Protein AF-A0A1E3GUM8-F1 (afdb_monomer_lite)

Secondary structure (DSSP, 8-state):
--HHHHHHHIIIIIIHHHHHHHHHHIIIIIS-HHHHHHHTT---HHHHHHHHHIIIIIHHHHHHHHHHHHTTHHHHH-

InterPro domains:
  IPR037272 Sodium:neurotransmitter symporter superfamily [SSF161070] (2-70)

Foldseek 3Di:
DPPVVVVCLCCVQPVVLVVQLVVLCCLQPVDDLVVVCVVVVPPDPVVSVVVSCCSNPVSNVVSVVSNCVSVCVVVVVD

Structure (mmCIF, N/CA/C/O backbone):
data_AF-A0A1E3GUM8-F1
#
_entry.id   AF-A0A1E3GUM8-F1
#
loop_
_atom_site.group_PDB
_atom_site.id
_atom_site.type_symbol
_atom_site.label_atom_id
_atom_site.label_alt_id
_atom_site.label_comp_id
_atom_site.label_asym_id
_atom_site.label_entity_id
_atom_site.label_seq_id
_atom_site.pdbx_PDB_ins_code
_atom_site.Cartn_x
_atom_site.Cartn_y
_atom_site.Cartn_z
_atom_site.occupancy
_atom_site.B_iso_or_equiv
_atom_site.auth_seq_id
_atom_site.auth_comp_id
_atom_site.auth_asym_id
_atom_site.auth_atom_id
_atom_site.pdbx_PDB_model_num
ATOM 1 N N . MET A 1 1 ? 14.929 4.281 -27.004 1.00 57.25 1 MET A N 1
ATOM 2 C CA . MET A 1 1 ? 14.549 4.434 -25.592 1.00 57.25 1 MET A CA 1
ATOM 3 C C . MET A 1 1 ? 14.988 5.808 -25.147 1.00 57.25 1 MET A C 1
ATOM 5 O O . MET A 1 1 ? 16.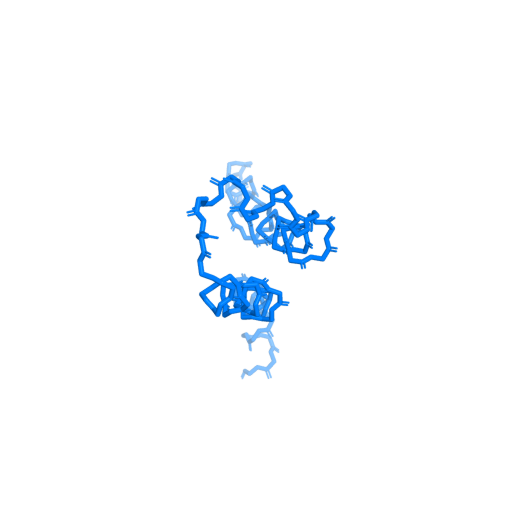173 6.033 -24.916 1.00 57.25 1 MET A O 1
ATOM 9 N N . THR A 1 2 ? 14.071 6.762 -25.177 1.00 86.00 2 THR A N 1
ATOM 10 C CA . THR A 1 2 ? 14.337 8.098 -24.640 1.00 86.00 2 THR A CA 1
ATOM 11 C C . THR A 1 2 ? 14.404 8.008 -23.113 1.00 86.00 2 THR A C 1
ATOM 13 O O . THR A 1 2 ? 13.797 7.122 -22.514 1.00 86.00 2 THR A O 1
ATOM 16 N N . ALA A 1 3 ? 15.146 8.903 -22.454 1.00 86.38 3 ALA A N 1
ATOM 17 C CA . ALA A 1 3 ? 15.217 8.922 -20.987 1.00 86.38 3 ALA A CA 1
ATOM 18 C C . ALA A 1 3 ? 13.824 9.040 -20.331 1.00 86.38 3 ALA A C 1
ATOM 20 O O . ALA A 1 3 ? 13.614 8.538 -19.232 1.00 86.38 3 ALA A O 1
ATOM 21 N N . PHE A 1 4 ? 12.869 9.655 -21.034 1.00 90.94 4 PHE A N 1
ATOM 22 C CA . PHE A 1 4 ? 11.480 9.772 -20.606 1.00 90.94 4 PHE A CA 1
ATOM 23 C C . PHE A 1 4 ? 10.758 8.417 -20.559 1.00 90.94 4 PHE A C 1
ATOM 25 O O . PHE A 1 4 ? 10.129 8.108 -19.556 1.00 90.94 4 PHE A O 1
ATOM 32 N N . GLU A 1 5 ? 10.919 7.566 -21.577 1.00 86.00 5 GLU A N 1
ATOM 33 C CA . GLU A 1 5 ? 10.307 6.224 -21.608 1.00 86.00 5 GLU A CA 1
ATOM 34 C C . GLU A 1 5 ? 10.805 5.331 -20.462 1.00 86.00 5 GLU A C 1
ATOM 36 O O . GLU A 1 5 ? 10.035 4.566 -19.884 1.00 86.00 5 GLU A O 1
ATOM 41 N N . LEU A 1 6 ? 12.088 5.449 -20.096 1.00 86.00 6 LEU A N 1
ATOM 42 C CA . LEU A 1 6 ? 12.648 4.724 -18.952 1.00 86.00 6 LEU A CA 1
ATOM 43 C C . LEU A 1 6 ? 12.036 5.199 -17.626 1.00 86.00 6 LEU A C 1
ATOM 45 O O . LEU A 1 6 ? 11.734 4.378 -16.760 1.00 86.00 6 LEU A O 1
ATOM 49 N N . LEU A 1 7 ? 11.858 6.513 -17.466 1.00 88.38 7 LEU A N 1
ATOM 50 C CA . LEU A 1 7 ? 11.232 7.093 -16.279 1.00 88.38 7 LEU A CA 1
ATOM 51 C C . LEU A 1 7 ? 9.758 6.700 -16.176 1.00 88.38 7 LEU A C 1
ATOM 53 O O . LEU A 1 7 ? 9.319 6.309 -15.095 1.00 88.38 7 LEU A O 1
ATOM 57 N N . ASP A 1 8 ? 9.015 6.735 -17.279 1.00 86.44 8 ASP A N 1
ATOM 58 C CA . ASP A 1 8 ? 7.619 6.295 -17.310 1.00 86.44 8 ASP A CA 1
ATOM 59 C C . ASP A 1 8 ? 7.503 4.818 -16.923 1.00 86.44 8 ASP A C 1
ATOM 61 O O . ASP A 1 8 ? 6.703 4.467 -16.057 1.00 86.44 8 ASP A O 1
ATOM 65 N N . TYR A 1 9 ? 8.366 3.954 -17.470 1.00 83.62 9 TYR A N 1
ATOM 66 C CA . TYR A 1 9 ? 8.387 2.539 -17.107 1.00 83.62 9 TYR A CA 1
ATOM 67 C C . TYR A 1 9 ? 8.694 2.325 -15.619 1.00 83.62 9 TYR A C 1
ATOM 69 O O . TYR A 1 9 ? 7.970 1.597 -14.936 1.00 83.62 9 TYR A O 1
ATOM 77 N N . LEU A 1 10 ? 9.743 2.973 -15.104 1.00 84.50 10 LEU A N 1
ATOM 78 C CA . LEU A 1 10 ? 10.141 2.875 -13.700 1.00 84.50 10 LEU A CA 1
ATOM 79 C C . LEU A 1 10 ? 9.014 3.341 -12.772 1.00 84.50 10 LEU A C 1
ATOM 81 O O . LEU A 1 10 ? 8.726 2.701 -11.762 1.00 84.50 10 LEU A O 1
ATOM 85 N N . THR A 1 11 ? 8.345 4.437 -13.116 1.00 87.25 11 THR A N 1
ATOM 86 C CA . THR A 1 11 ? 7.325 5.024 -12.246 1.00 87.25 11 THR A CA 1
ATOM 87 C C . THR A 1 11 ? 6.026 4.221 -12.304 1.00 87.25 11 THR A C 1
ATOM 89 O O . THR A 1 11 ? 5.502 3.820 -11.263 1.00 87.25 11 THR A O 1
ATOM 92 N N . ALA A 1 12 ? 5.528 3.931 -13.508 1.00 84.50 12 ALA A N 1
ATOM 93 C CA . ALA A 1 12 ? 4.231 3.295 -13.707 1.00 84.50 12 ALA A CA 1
ATOM 94 C C . ALA A 1 12 ? 4.229 1.801 -13.349 1.00 84.50 12 ALA A C 1
ATOM 96 O O . ALA A 1 12 ? 3.280 1.325 -12.728 1.00 84.50 12 ALA A O 1
ATOM 97 N N . ASN A 1 13 ? 5.291 1.065 -13.695 1.00 83.06 13 ASN A N 1
ATOM 98 C CA . ASN A 1 13 ? 5.325 -0.393 -13.525 1.00 83.06 13 ASN A CA 1
ATOM 99 C C . ASN A 1 13 ? 6.032 -0.845 -12.247 1.00 83.06 13 ASN A C 1
ATOM 101 O O . ASN A 1 13 ? 5.776 -1.950 -11.778 1.00 83.06 13 ASN A O 1
ATOM 105 N N . ILE A 1 14 ? 6.910 -0.016 -11.672 1.00 83.62 14 ILE A N 1
ATOM 106 C CA . ILE A 1 14 ? 7.665 -0.384 -10.467 1.00 83.62 14 ILE A CA 1
ATOM 107 C C . ILE A 1 14 ? 7.213 0.465 -9.280 1.00 83.62 14 ILE A C 1
ATOM 109 O O . ILE A 1 14 ? 6.696 -0.085 -8.311 1.00 83.62 14 ILE A O 1
ATOM 113 N N . MET A 1 15 ? 7.356 1.792 -9.335 1.00 88.69 15 MET A N 1
ATOM 114 C CA . MET A 1 15 ? 7.103 2.644 -8.164 1.00 88.69 15 MET A CA 1
ATOM 115 C C . MET A 1 15 ? 5.641 2.627 -7.707 1.00 88.69 15 MET A C 1
ATOM 117 O O . MET A 1 15 ? 5.399 2.550 -6.505 1.00 88.69 15 MET A O 1
ATOM 121 N N . LEU A 1 16 ? 4.672 2.674 -8.628 1.00 89.38 16 LEU A N 1
ATOM 122 C CA . LEU A 1 16 ? 3.243 2.641 -8.293 1.00 89.38 16 LEU A CA 1
ATOM 123 C C . LEU A 1 16 ? 2.826 1.355 -7.557 1.00 89.38 16 LEU A C 1
ATOM 125 O O . LEU A 1 16 ? 2.345 1.458 -6.425 1.00 89.38 16 LEU A O 1
ATOM 129 N N . PRO A 1 17 ? 3.001 0.148 -8.128 1.00 86.00 17 PRO A N 1
ATOM 130 C CA . PRO A 1 17 ? 2.608 -1.078 -7.441 1.00 86.00 17 PRO A CA 1
ATOM 131 C C . PRO A 1 17 ? 3.454 -1.349 -6.190 1.00 86.00 17 PRO A C 1
ATOM 133 O O . PRO A 1 17 ? 2.906 -1.794 -5.183 1.00 86.00 17 PRO A O 1
ATOM 136 N N . LEU A 1 18 ? 4.749 -1.012 -6.188 1.00 88.12 18 LEU A N 1
ATOM 137 C CA . LEU A 1 18 ? 5.588 -1.137 -4.993 1.00 88.12 18 LEU A CA 1
ATOM 138 C C . LEU A 1 18 ? 5.107 -0.202 -3.870 1.00 88.12 18 LEU A C 1
ATOM 140 O O . LEU A 1 18 ? 4.949 -0.629 -2.728 1.00 88.12 18 LEU A O 1
ATOM 144 N N . GLY A 1 19 ? 4.817 1.059 -4.195 1.00 90.38 19 GLY A N 1
ATOM 145 C CA . GLY A 1 19 ? 4.271 2.037 -3.257 1.00 90.38 19 GLY A CA 1
ATOM 146 C C . GLY A 1 19 ? 2.913 1.603 -2.711 1.00 90.38 19 GLY A C 1
ATOM 147 O O . GLY A 1 19 ? 2.702 1.617 -1.500 1.00 90.38 19 GLY A O 1
ATOM 148 N N . GLY A 1 20 ? 2.023 1.122 -3.580 1.00 88.62 20 GLY A N 1
ATOM 149 C CA . GLY A 1 20 ? 0.740 0.553 -3.176 1.00 88.62 20 GLY A CA 1
ATOM 150 C C . GLY A 1 20 ? 0.899 -0.646 -2.236 1.00 88.62 20 GLY A C 1
ATOM 151 O O . GLY A 1 20 ? 0.189 -0.734 -1.236 1.00 88.62 20 GLY A O 1
ATOM 152 N N . MET A 1 21 ? 1.847 -1.547 -2.512 1.00 88.31 21 MET A N 1
ATOM 153 C CA . MET A 1 21 ? 2.110 -2.723 -1.677 1.00 88.31 21 MET A CA 1
ATOM 154 C C . MET A 1 21 ? 2.599 -2.314 -0.286 1.00 88.31 21 MET A C 1
ATOM 156 O O . MET A 1 21 ? 2.096 -2.821 0.716 1.00 88.31 21 MET A O 1
ATOM 160 N N . LEU A 1 22 ? 3.531 -1.361 -0.212 1.00 90.06 22 LEU A N 1
ATOM 161 C CA . LEU A 1 22 ? 4.029 -0.826 1.055 1.00 90.06 22 LEU A CA 1
ATOM 162 C C . LEU A 1 22 ? 2.914 -0.148 1.859 1.00 90.06 22 LEU A C 1
ATOM 164 O O . LEU A 1 22 ? 2.800 -0.393 3.060 1.00 90.06 22 LEU A O 1
ATOM 168 N N . ILE A 1 23 ? 2.056 0.642 1.206 1.00 89.69 23 ILE A N 1
ATOM 169 C CA . ILE A 1 23 ? 0.900 1.282 1.850 1.00 89.69 23 ILE A CA 1
ATOM 170 C C . ILE A 1 23 ? -0.090 0.228 2.355 1.00 89.69 23 ILE A C 1
ATOM 172 O O . ILE A 1 23 ? -0.562 0.336 3.484 1.00 89.69 23 ILE A O 1
ATOM 176 N N . ALA A 1 24 ? -0.379 -0.811 1.570 1.00 88.88 24 ALA A N 1
ATOM 177 C CA . ALA A 1 24 ? -1.276 -1.891 1.973 1.00 88.88 24 ALA A CA 1
ATOM 178 C C . ALA A 1 24 ? -0.733 -2.665 3.184 1.00 88.88 24 ALA A C 1
ATOM 180 O O . ALA A 1 24 ? -1.475 -2.937 4.129 1.00 88.88 24 ALA A O 1
ATOM 181 N N . ILE A 1 25 ? 0.570 -2.968 3.198 1.00 88.06 25 ILE A N 1
ATOM 182 C CA . ILE A 1 25 ? 1.233 -3.613 4.339 1.00 88.06 25 ILE A CA 1
ATOM 183 C C . ILE A 1 25 ? 1.173 -2.707 5.572 1.00 88.06 25 ILE A C 1
ATOM 185 O O . ILE A 1 25 ? 0.821 -3.156 6.667 1.00 88.06 25 ILE A O 1
ATOM 189 N N . PHE A 1 26 ? 1.463 -1.420 5.397 1.00 88.94 26 PHE A N 1
ATOM 190 C CA . PHE A 1 26 ? 1.412 -0.447 6.478 1.00 88.94 26 PHE A CA 1
ATOM 191 C C . PHE A 1 26 ? -0.003 -0.325 7.062 1.00 88.94 26 PHE A C 1
ATOM 193 O O . PHE A 1 26 ? -0.188 -0.497 8.266 1.00 88.94 26 PHE A O 1
ATOM 200 N N . ALA A 1 27 ? -1.015 -0.126 6.219 1.00 86.06 27 ALA A N 1
ATOM 201 C CA . ALA A 1 27 ? -2.407 0.010 6.635 1.00 86.06 27 ALA A CA 1
ATOM 202 C C . ALA A 1 27 ? -2.972 -1.282 7.256 1.00 86.06 27 ALA A C 1
ATOM 204 O O . ALA A 1 27 ? -3.712 -1.226 8.236 1.00 86.06 27 ALA A O 1
ATOM 205 N N . GLY A 1 28 ? -2.618 -2.450 6.712 1.00 84.56 28 GLY A N 1
ATOM 206 C CA . GLY A 1 28 ? -3.159 -3.741 7.144 1.00 84.56 28 GLY A CA 1
ATOM 207 C C . GLY A 1 28 ? -2.502 -4.328 8.398 1.00 84.56 28 GLY A C 1
ATOM 208 O O . GLY A 1 28 ? -3.188 -4.960 9.209 1.00 84.56 28 GLY A O 1
ATOM 209 N N . TRP A 1 29 ? -1.190 -4.138 8.575 1.00 84.00 29 TRP A N 1
ATOM 210 C CA . TRP A 1 29 ? -0.420 -4.783 9.649 1.00 84.00 29 TRP A CA 1
ATOM 211 C C . TRP A 1 29 ? 0.224 -3.818 10.641 1.00 84.00 29 TRP A C 1
ATOM 213 O O . TRP A 1 29 ? 0.340 -4.185 11.809 1.00 84.00 29 TRP A O 1
ATOM 223 N N . ILE A 1 30 ? 0.644 -2.624 10.214 1.00 84.12 30 ILE A N 1
ATOM 224 C CA . ILE A 1 30 ? 1.364 -1.677 11.082 1.00 84.12 30 ILE A CA 1
ATOM 225 C C . ILE A 1 30 ? 0.394 -0.708 11.770 1.00 84.12 30 ILE A C 1
ATOM 227 O O . ILE A 1 30 ? 0.587 -0.372 12.939 1.00 84.12 30 ILE A O 1
ATOM 231 N N . MET A 1 31 ? -0.665 -0.274 11.083 1.00 82.12 31 MET A N 1
ATOM 232 C CA . MET A 1 31 ? -1.587 0.727 11.615 1.00 82.12 31 MET A CA 1
ATOM 233 C C . MET A 1 31 ? -2.393 0.196 12.811 1.00 82.12 31 MET A C 1
ATOM 235 O O . MET A 1 31 ? -2.924 -0.920 12.806 1.00 82.12 31 MET A O 1
ATOM 239 N N . SER A 1 32 ? -2.478 1.011 13.869 1.00 75.38 32 SER A N 1
ATOM 240 C CA . SER A 1 32 ? -3.169 0.637 15.104 1.00 75.38 32 SER A CA 1
ATOM 241 C C . SER A 1 32 ? -4.683 0.570 14.881 1.00 75.38 32 SER A C 1
ATOM 243 O O . SER A 1 32 ? -5.271 1.432 14.220 1.00 75.38 32 SER A O 1
ATOM 245 N N . GLN A 1 33 ? -5.338 -0.446 15.455 1.00 70.50 33 GLN A N 1
ATOM 246 C CA . GLN A 1 33 ? -6.777 -0.639 15.249 1.00 70.50 33 GLN A CA 1
ATOM 247 C C . GLN A 1 33 ? -7.607 0.545 15.748 1.00 70.50 33 GLN A C 1
ATOM 249 O O . GLN A 1 33 ? -8.540 0.965 15.074 1.00 70.50 33 GLN A O 1
ATOM 254 N N . ARG A 1 34 ? -7.216 1.111 16.898 1.00 68.50 34 ARG A N 1
ATOM 255 C CA . ARG A 1 34 ? -7.888 2.265 17.507 1.00 68.50 34 ARG A CA 1
ATOM 256 C C . ARG A 1 34 ? -7.820 3.501 16.620 1.00 68.50 34 ARG A C 1
ATOM 258 O O . ARG A 1 34 ? -8.865 4.055 16.310 1.00 68.50 34 ARG A O 1
ATOM 265 N N . SER A 1 35 ? -6.626 3.867 16.147 1.00 71.62 35 SER A N 1
ATOM 266 C CA . SER A 1 35 ? -6.465 5.027 15.258 1.00 71.62 35 SER A CA 1
ATOM 267 C C . SER A 1 35 ? -7.268 4.860 13.973 1.00 71.62 35 SER A C 1
ATOM 269 O O . SER A 1 35 ? -7.909 5.791 13.511 1.00 71.62 35 SER A O 1
ATOM 271 N N . THR A 1 36 ? -7.285 3.650 13.416 1.00 70.75 36 THR A N 1
ATOM 272 C CA . THR A 1 36 ? -7.989 3.385 12.158 1.00 70.75 36 THR A CA 1
ATOM 273 C C . THR A 1 36 ? -9.508 3.428 12.320 1.00 70.75 36 THR A C 1
ATOM 275 O O . THR A 1 36 ? -10.213 3.902 11.439 1.00 70.75 36 THR A O 1
ATOM 278 N N . GLN A 1 37 ? -10.027 2.927 13.441 1.00 73.06 37 GLN A N 1
ATOM 279 C CA . GLN A 1 37 ? -11.461 2.921 13.719 1.00 73.06 37 GLN A CA 1
ATOM 280 C C . GLN A 1 37 ? -12.001 4.333 13.993 1.00 73.06 37 GLN A C 1
ATOM 282 O O . GLN A 1 37 ? -13.105 4.655 13.551 1.00 73.06 37 GLN A O 1
ATOM 287 N N . GLU A 1 38 ? -11.220 5.169 14.683 1.00 75.94 38 GLU A N 1
ATOM 288 C CA . GLU A 1 38 ? -11.552 6.574 14.942 1.00 75.94 38 GLU A CA 1
ATOM 289 C C . GLU A 1 38 ? -11.506 7.417 13.660 1.00 75.94 38 GLU A C 1
ATOM 291 O O . GLU A 1 38 ? -12.478 8.108 13.364 1.00 75.94 38 GLU A O 1
ATOM 296 N N . GLU A 1 39 ? -10.445 7.293 12.858 1.00 75.12 39 GLU A N 1
ATOM 297 C CA . GLU A 1 39 ? -10.277 8.031 11.593 1.00 75.12 39 GLU A CA 1
ATOM 298 C C . GLU A 1 39 ? -11.318 7.648 10.535 1.00 75.12 39 GLU A C 1
ATOM 300 O O . GLU A 1 39 ? -11.876 8.506 9.854 1.00 7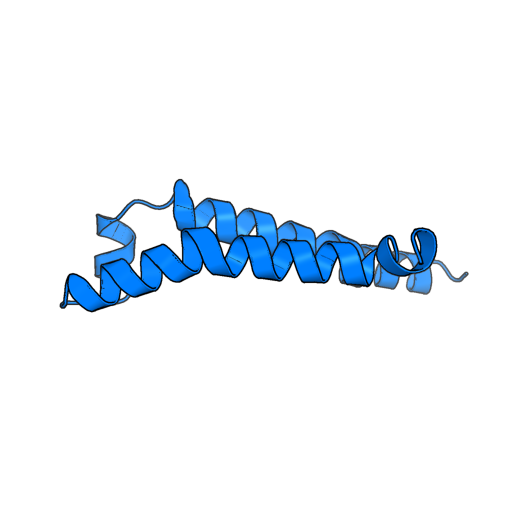5.12 39 GLU A O 1
ATOM 305 N N . LEU A 1 40 ? -11.638 6.356 10.406 1.00 75.25 40 LEU A N 1
ATOM 306 C CA . LEU A 1 40 ? -12.665 5.905 9.462 1.00 75.25 40 LEU A CA 1
ATOM 307 C C . LEU A 1 40 ? -14.092 6.205 9.952 1.00 75.25 40 LEU A C 1
ATOM 309 O O . LEU A 1 40 ? -15.050 6.002 9.206 1.00 75.25 40 LEU A O 1
ATOM 313 N N . GLY A 1 41 ? -14.266 6.628 11.210 1.00 78.50 41 GLY A N 1
ATOM 314 C CA . GLY A 1 41 ? -15.578 6.880 11.811 1.00 78.50 41 GLY A CA 1
ATOM 315 C C . GLY A 1 41 ? -16.471 5.635 11.910 1.00 78.50 41 GLY A C 1
ATOM 316 O O . GLY A 1 41 ? -17.693 5.752 12.056 1.00 78.50 41 GLY A O 1
ATOM 317 N N . ILE A 1 42 ? -15.897 4.430 11.823 1.00 75.56 42 ILE A N 1
ATOM 318 C CA . ILE A 1 42 ? -16.656 3.175 11.788 1.00 75.56 42 ILE A CA 1
ATOM 319 C C . ILE A 1 42 ? -17.042 2.779 13.216 1.00 75.56 42 ILE A C 1
ATOM 321 O O . ILE A 1 42 ? -16.271 2.184 13.969 1.00 75.56 42 ILE A O 1
ATOM 325 N N . LYS A 1 43 ? -18.293 3.069 13.585 1.00 69.94 43 LYS A N 1
ATOM 326 C CA . LYS A 1 43 ? -18.855 2.717 14.902 1.00 69.94 43 LYS A CA 1
ATOM 327 C C . LYS A 1 43 ? -19.186 1.226 15.050 1.00 69.94 43 LYS A C 1
ATOM 329 O O . LYS A 1 43 ? -19.297 0.737 16.169 1.00 69.94 43 LYS A O 1
ATOM 334 N N . SER A 1 44 ? -19.359 0.506 13.937 1.00 78.06 44 SER A N 1
ATOM 335 C CA . SER A 1 44 ? -19.697 -0.923 13.937 1.00 78.06 44 SER A CA 1
ATOM 336 C C . SER A 1 44 ? -18.447 -1.796 13.848 1.00 78.06 44 SER A C 1
ATOM 338 O O . SER A 1 44 ? -17.744 -1.791 12.838 1.00 78.06 44 SER A O 1
ATOM 340 N N . ASN A 1 45 ? -18.208 -2.608 14.880 1.00 77.94 45 ASN A N 1
ATOM 341 C CA . ASN A 1 45 ? -17.069 -3.531 14.925 1.00 77.94 45 ASN A CA 1
ATOM 342 C C . ASN A 1 45 ? -17.080 -4.568 13.787 1.00 77.94 45 ASN A C 1
ATOM 344 O O . ASN A 1 45 ? -16.013 -5.027 13.389 1.00 77.94 45 ASN A O 1
ATOM 348 N N . LEU A 1 46 ? -18.255 -4.919 13.247 1.00 82.19 46 LEU A N 1
ATOM 349 C CA . LEU A 1 46 ? -18.370 -5.892 12.155 1.00 82.19 46 LEU A CA 1
ATOM 350 C C . LEU A 1 46 ? -17.803 -5.328 10.842 1.00 82.19 46 LEU A C 1
ATOM 352 O O . LEU A 1 46 ? -16.942 -5.944 10.222 1.00 82.19 46 LEU A O 1
ATOM 356 N N . ILE A 1 47 ? -18.206 -4.103 10.490 1.00 81.69 47 ILE A N 1
ATOM 357 C CA . ILE A 1 47 ? -17.754 -3.398 9.279 1.00 81.69 47 ILE A CA 1
ATOM 358 C C . ILE A 1 47 ? -16.250 -3.119 9.353 1.00 81.69 47 ILE A C 1
ATOM 360 O O . ILE A 1 47 ? -15.530 -3.260 8.366 1.00 81.69 47 ILE A O 1
ATOM 364 N N . TYR A 1 48 ? -15.753 -2.768 10.542 1.00 84.12 48 TYR A N 1
ATOM 365 C CA . TYR A 1 48 ? -14.323 -2.573 10.757 1.00 84.12 48 TYR A CA 1
ATOM 366 C C . TYR A 1 48 ? -13.528 -3.869 10.537 1.00 84.12 48 TYR A C 1
ATOM 368 O O . TYR A 1 48 ? -12.461 -3.847 9.923 1.00 84.12 48 TYR A O 1
ATOM 376 N N . HIS A 1 49 ? -14.047 -5.006 11.010 1.00 84.12 49 HIS A N 1
ATOM 377 C CA . HIS A 1 49 ? -13.390 -6.299 10.843 1.00 84.12 49 HIS A CA 1
ATOM 378 C C . HIS A 1 49 ? -13.337 -6.728 9.371 1.00 84.12 49 HIS A C 1
ATOM 380 O O . HIS A 1 49 ? -12.283 -7.164 8.908 1.00 84.12 49 HIS A O 1
ATOM 386 N N . GLU A 1 50 ? -14.431 -6.545 8.626 1.00 86.88 50 GLU A N 1
ATOM 387 C CA . GLU A 1 50 ? -14.486 -6.808 7.183 1.00 86.88 50 GLU A CA 1
ATOM 388 C C . GLU A 1 50 ? -13.516 -5.912 6.410 1.00 86.88 50 GLU A C 1
ATOM 390 O O . GLU A 1 50 ? -12.685 -6.413 5.653 1.00 86.88 50 GLU A O 1
ATOM 395 N N . TRP A 1 51 ? -13.541 -4.599 6.658 1.00 87.31 51 TRP A N 1
ATOM 396 C CA . TRP A 1 51 ? -12.603 -3.660 6.042 1.00 87.31 51 TRP A CA 1
ATOM 397 C C . TRP A 1 51 ? -11.152 -4.056 6.323 1.00 87.31 51 TRP A C 1
ATOM 399 O O . TRP A 1 51 ? -10.324 -4.118 5.412 1.00 87.31 51 TRP A O 1
ATOM 409 N N . ARG A 1 52 ? -10.840 -4.399 7.576 1.00 83.94 52 ARG A N 1
ATOM 410 C CA . ARG A 1 52 ? -9.488 -4.793 7.966 1.00 83.94 52 ARG A CA 1
ATOM 411 C C . ARG A 1 52 ? -9.065 -6.104 7.311 1.00 83.94 52 ARG A C 1
ATO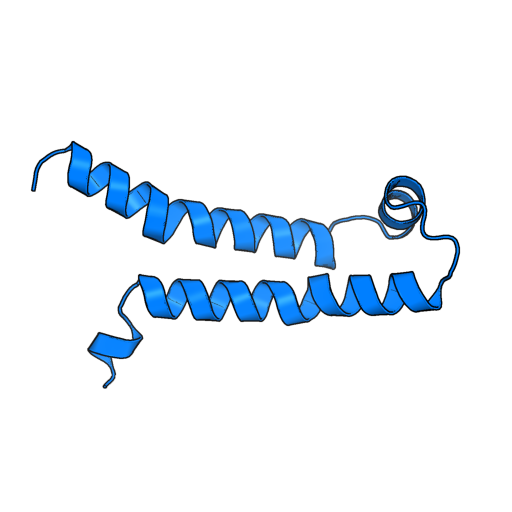M 413 O O . ARG A 1 52 ? -7.900 -6.242 6.946 1.00 83.94 52 ARG A O 1
ATOM 420 N N . PHE A 1 53 ? -9.984 -7.051 7.141 1.00 88.50 53 PHE A N 1
ATOM 421 C CA . PHE A 1 53 ? -9.728 -8.285 6.406 1.00 88.50 53 PHE A CA 1
ATOM 422 C C . PHE A 1 53 ? -9.417 -8.002 4.930 1.00 88.50 53 PHE A C 1
ATOM 424 O O . PHE A 1 53 ? -8.430 -8.515 4.403 1.00 88.50 53 PHE A O 1
ATOM 431 N N . LEU A 1 54 ? -10.189 -7.126 4.282 1.00 88.50 54 LEU A N 1
ATOM 432 C CA . LEU A 1 54 ? -9.945 -6.718 2.897 1.00 88.50 54 LEU A CA 1
ATOM 433 C C . LEU A 1 54 ? -8.574 -6.051 2.740 1.00 88.50 54 LEU A C 1
ATOM 435 O O . LEU A 1 54 ? -7.784 -6.461 1.893 1.00 88.50 54 LEU A O 1
ATOM 439 N N . VAL A 1 55 ? -8.244 -5.083 3.595 1.00 87.56 55 VAL A N 1
ATOM 440 C CA . VAL A 1 55 ? -6.962 -4.365 3.517 1.00 87.56 55 VAL A CA 1
ATOM 441 C C . VAL A 1 55 ? -5.774 -5.276 3.822 1.00 87.56 55 VAL A C 1
ATOM 443 O O . VAL A 1 55 ? -4.722 -5.137 3.205 1.00 87.56 55 VAL A O 1
ATOM 446 N N . ARG A 1 56 ? -5.932 -6.233 4.740 1.00 86.06 56 ARG A N 1
ATOM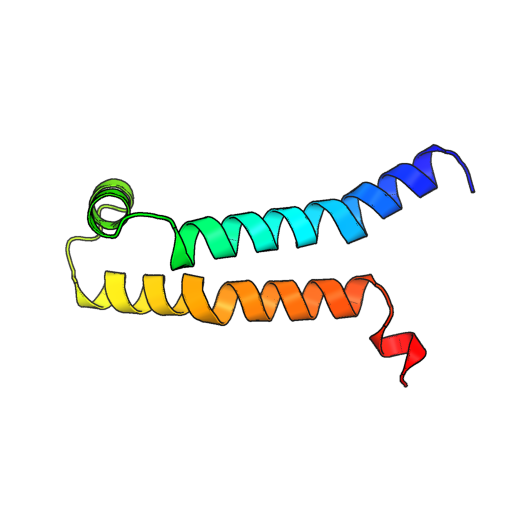 447 C CA . ARG A 1 56 ? -4.853 -7.142 5.144 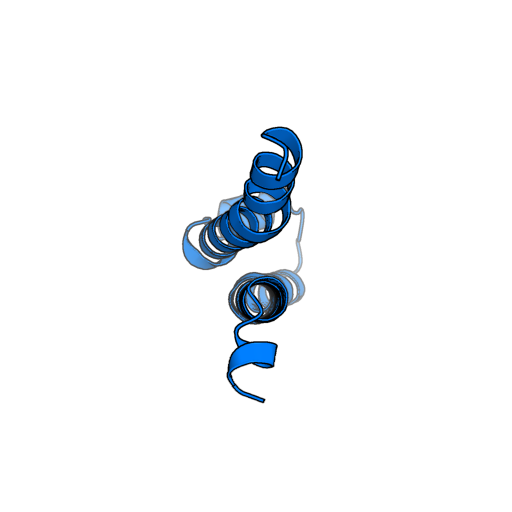1.00 86.06 56 ARG A CA 1
ATOM 448 C C . ARG A 1 56 ? -4.646 -8.316 4.188 1.00 86.06 56 ARG A C 1
ATOM 450 O O . ARG A 1 56 ? -3.530 -8.801 4.089 1.00 86.06 56 ARG A O 1
ATOM 457 N N . TYR A 1 57 ? -5.678 -8.799 3.502 1.00 86.94 57 TYR A N 1
ATOM 458 C CA . TYR A 1 57 ? -5.556 -9.975 2.631 1.00 86.94 57 TYR A CA 1
ATOM 459 C C . TYR A 1 57 ? -5.818 -9.646 1.164 1.00 86.94 57 TYR A C 1
ATOM 461 O O . TYR A 1 57 ? -4.995 -9.964 0.313 1.00 86.94 57 TYR A O 1
ATOM 469 N N . VAL A 1 58 ? -6.926 -8.974 0.854 1.00 90.44 58 VAL A N 1
ATOM 470 C CA . VAL A 1 58 ? -7.350 -8.735 -0.534 1.00 90.44 58 VAL A CA 1
ATOM 471 C C . VAL A 1 58 ? -6.461 -7.707 -1.225 1.00 90.44 58 VAL A C 1
ATOM 473 O O . VAL A 1 58 ? -5.965 -7.976 -2.316 1.00 90.44 58 VAL A O 1
ATOM 476 N N . THR A 1 59 ? -6.202 -6.563 -0.593 1.00 90.06 59 THR A N 1
ATOM 477 C CA . THR A 1 59 ? -5.364 -5.501 -1.171 1.00 90.06 59 THR A CA 1
ATOM 478 C C . THR A 1 59 ? -3.945 -5.975 -1.521 1.00 90.06 59 THR A C 1
ATOM 480 O O . THR A 1 59 ? -3.538 -5.793 -2.667 1.00 90.06 59 THR A O 1
ATOM 483 N N . PRO A 1 60 ? -3.178 -6.612 -0.615 1.00 86.19 60 PRO A N 1
ATOM 484 C CA . PRO A 1 60 ? -1.830 -7.075 -0.940 1.00 86.19 60 PRO A CA 1
ATOM 485 C C . PRO A 1 60 ? -1.819 -8.155 -2.027 1.00 86.19 60 PRO A C 1
ATOM 487 O O . PRO A 1 60 ? -0.935 -8.124 -2.878 1.00 86.19 60 PRO A O 1
ATOM 490 N N . ILE A 1 61 ? -2.812 -9.054 -2.066 1.00 89.88 61 ILE A N 1
ATOM 491 C CA . ILE A 1 61 ? -2.948 -10.038 -3.154 1.00 89.88 61 ILE A CA 1
ATOM 492 C C . ILE A 1 61 ? -3.232 -9.334 -4.485 1.00 89.88 61 ILE A C 1
ATOM 494 O O . ILE A 1 61 ? -2.575 -9.628 -5.479 1.00 89.88 61 ILE A O 1
ATOM 498 N N . ALA A 1 62 ? -4.168 -8.384 -4.517 1.00 89.12 62 AL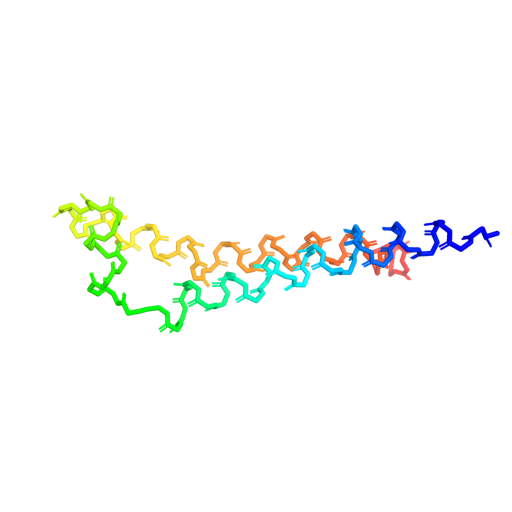A A N 1
ATOM 499 C CA . ALA A 1 62 ? -4.510 -7.645 -5.730 1.00 89.12 62 ALA A CA 1
ATOM 500 C C . ALA A 1 62 ? -3.304 -6.869 -6.280 1.00 89.12 62 ALA A C 1
ATOM 502 O O . ALA A 1 62 ? -3.022 -6.930 -7.475 1.00 89.12 62 ALA A O 1
ATOM 503 N N . ILE A 1 63 ? -2.552 -6.192 -5.408 1.00 89.06 63 ILE A N 1
ATOM 504 C CA . ILE A 1 63 ? -1.349 -5.455 -5.807 1.00 89.06 63 ILE A CA 1
ATOM 505 C C . ILE A 1 63 ? -0.247 -6.409 -6.268 1.00 89.06 63 ILE A C 1
ATOM 507 O O . ILE A 1 63 ? 0.433 -6.112 -7.246 1.00 89.06 63 ILE A O 1
ATOM 511 N N . PHE A 1 64 ? -0.093 -7.568 -5.624 1.00 86.50 64 PHE A N 1
ATOM 512 C CA . PHE A 1 64 ? 0.840 -8.596 -6.077 1.00 86.50 64 PHE A CA 1
ATOM 513 C C . PHE A 1 64 ? 0.487 -9.100 -7.482 1.00 86.50 64 PHE A C 1
ATOM 515 O O . PHE A 1 64 ? 1.359 -9.147 -8.342 1.00 86.50 64 PHE A O 1
ATOM 522 N N . VAL A 1 65 ? -0.789 -9.396 -7.752 1.00 86.94 65 VAL A N 1
ATOM 523 C CA . VAL A 1 65 ? -1.254 -9.803 -9.089 1.00 86.94 65 VAL A CA 1
ATOM 524 C C . VAL A 1 65 ? -0.966 -8.714 -10.120 1.00 86.94 65 VAL A C 1
ATOM 526 O O . VAL A 1 65 ? -0.394 -9.010 -11.163 1.00 86.94 65 VAL A O 1
ATOM 529 N N . VAL A 1 66 ? -1.290 -7.452 -9.821 1.00 85.75 66 VAL A N 1
ATOM 530 C CA . VAL A 1 66 ? -0.996 -6.327 -10.723 1.00 85.75 66 VAL A CA 1
ATOM 531 C C . VAL A 1 66 ? 0.507 -6.198 -10.968 1.00 85.75 66 VAL A C 1
ATOM 533 O O . VAL A 1 66 ? 0.919 -6.040 -12.110 1.00 85.75 66 VAL A O 1
ATOM 536 N N . PHE A 1 67 ? 1.339 -6.319 -9.934 1.00 84.00 67 PHE A N 1
ATOM 537 C CA . PHE A 1 67 ? 2.794 -6.249 -10.067 1.00 84.00 67 PHE A CA 1
ATOM 538 C C . PHE A 1 67 ? 3.347 -7.353 -10.979 1.00 84.00 67 PHE A C 1
ATOM 540 O O . PHE A 1 67 ? 4.160 -7.081 -11.861 1.00 84.00 67 PHE A O 1
ATOM 547 N N . VAL A 1 68 ? 2.880 -8.593 -10.814 1.00 81.31 68 VAL A N 1
ATOM 548 C CA . VAL A 1 68 ? 3.295 -9.723 -11.660 1.00 81.31 68 VAL A CA 1
ATOM 549 C C . VAL A 1 68 ? 2.813 -9.536 -13.107 1.00 81.31 68 VAL A C 1
ATOM 551 O O . VAL A 1 68 ? 3.569 -9.809 -14.038 1.00 81.31 68 VAL A O 1
ATOM 554 N N . SER A 1 69 ? 1.600 -9.014 -13.311 1.00 81.31 69 SER A N 1
ATOM 555 C CA . SER A 1 69 ? 1.074 -8.702 -14.647 1.00 81.31 69 SER A CA 1
ATOM 556 C C . SER A 1 69 ? 1.841 -7.571 -15.339 1.00 81.31 69 SER A C 1
ATOM 558 O O . SER A 1 69 ? 2.124 -7.670 -16.526 1.00 81.31 69 SER A O 1
ATOM 560 N N . LEU A 1 70 ? 2.215 -6.510 -14.615 1.00 75.56 70 LEU A N 1
ATOM 561 C CA . LEU A 1 70 ? 2.937 -5.358 -15.176 1.00 75.56 70 LEU A CA 1
ATOM 562 C C . LEU A 1 70 ? 4.412 -5.654 -15.468 1.00 75.56 70 LEU A C 1
ATOM 564 O O . LEU A 1 70 ? 4.980 -5.099 -16.402 1.00 75.56 70 LEU A O 1
ATOM 568 N N . THR A 1 71 ? 5.044 -6.528 -14.682 1.00 72.38 71 THR A N 1
ATOM 569 C CA . THR A 1 71 ? 6.447 -6.926 -14.893 1.00 72.38 71 THR A CA 1
ATOM 570 C C . THR A 1 71 ? 6.628 -7.909 -16.052 1.00 72.38 71 THR A C 1
ATOM 572 O O . THR A 1 71 ? 7.763 -8.254 -16.374 1.00 72.38 71 THR A O 1
ATOM 575 N N . GLY A 1 72 ? 5.541 -8.365 -16.688 1.00 65.75 72 GLY A N 1
ATOM 576 C CA . GLY A 1 72 ? 5.599 -9.302 -17.813 1.00 65.75 72 GLY A CA 1
ATOM 577 C C . GLY A 1 72 ? 6.109 -10.693 -17.426 1.00 65.75 72 GLY A C 1
ATOM 578 O O . GLY A 1 72 ? 6.421 -11.499 -18.295 1.00 65.75 72 GLY A O 1
ATOM 579 N N . VAL A 1 73 ? 6.188 -11.012 -16.127 1.00 58.94 73 VAL A N 1
ATOM 580 C CA . VAL A 1 73 ? 6.594 -12.346 -15.651 1.00 58.94 73 VAL A CA 1
ATOM 581 C C . VAL A 1 73 ? 5.605 -13.417 -16.123 1.00 58.94 73 VAL A C 1
ATOM 583 O O . VAL A 1 73 ? 6.014 -14.546 -16.375 1.00 58.94 73 VAL A O 1
ATOM 586 N N . LEU A 1 74 ? 4.324 -13.069 -16.297 1.00 53.66 74 LEU A N 1
ATOM 587 C CA . LEU A 1 74 ? 3.331 -13.969 -16.895 1.00 53.66 74 LEU A CA 1
ATOM 588 C C . LEU A 1 74 ? 3.605 -14.241 -18.382 1.00 53.66 74 LEU A C 1
ATOM 590 O O . LEU A 1 74 ? 3.540 -15.400 -18.770 1.00 53.66 74 LEU A O 1
ATOM 594 N N . ASP A 1 75 ? 3.994 -13.232 -19.170 1.00 58.44 75 ASP A N 1
ATOM 595 C CA . ASP A 1 75 ? 4.371 -13.398 -20.590 1.00 58.44 75 ASP A CA 1
ATOM 596 C C . ASP A 1 75 ? 5.724 -14.113 -20.774 1.00 58.44 75 ASP A C 1
ATOM 598 O O . ASP A 1 75 ? 6.048 -14.590 -21.855 1.00 58.44 75 ASP A O 1
ATOM 602 N N . PHE A 1 76 ? 6.559 -14.161 -19.731 1.00 55.19 76 PHE A N 1
ATOM 603 C CA . PHE A 1 76 ? 7.817 -14.915 -19.742 1.00 55.19 76 PHE A CA 1
ATOM 604 C C . PHE A 1 76 ? 7.623 -16.401 -19.384 1.00 55.19 76 PHE A C 1
ATOM 606 O O . PHE A 1 76 ? 8.472 -17.230 -19.713 1.00 55.19 76 PHE A O 1
ATOM 613 N N . ILE A 1 77 ? 6.539 -16.740 -18.675 1.00 57.75 77 ILE A N 1
ATOM 614 C CA . ILE A 1 77 ? 6.250 -18.101 -18.190 1.00 57.75 77 ILE A CA 1
ATOM 615 C C . ILE A 1 77 ? 5.246 -18.846 -19.096 1.00 57.75 77 ILE A C 1
ATOM 617 O O . ILE A 1 77 ? 5.271 -20.079 -19.107 1.00 57.75 77 ILE A O 1
ATOM 621 N N . PHE A 1 78 ? 4.402 -18.138 -19.858 1.00 45.81 78 PHE A N 1
ATOM 622 C CA . PHE A 1 78 ? 3.431 -18.687 -20.820 1.00 45.81 78 PHE A CA 1
ATOM 623 C C . PHE A 1 78 ? 3.760 -18.283 -22.257 1.00 45.81 78 PHE A C 1
ATOM 625 O O . PHE A 1 78 ? 3.499 -19.113 -23.159 1.00 45.81 78 PHE A O 1
#

Radius of gyration: 16.53 Å; chains: 1; bounding box: 35×28×43 Å

Sequence (78 aa):
MTAFELLDYLTANIMLPLGGMLIAIFAGWIMSQRSTQEELGIKSNLIYHEWRFLVRYVTPIAIFVVFVSLTGVLDFIF

pLDDT: mean 80.87, std 10.06, range [45.81, 90.94]

Organism: NCBI:txid291169